Protein AF-A0A822GVM3-F1 (afdb_monomer_lite)

Structure (mmCIF, N/CA/C/O backbone):
data_AF-A0A822GVM3-F1
#
_entry.id   AF-A0A822GVM3-F1
#
loop_
_atom_site.group_PDB
_atom_site.id
_atom_site.type_symbol
_atom_site.label_atom_id
_atom_site.label_alt_id
_atom_site.label_comp_id
_atom_site.label_asym_id
_atom_site.label_entity_id
_atom_site.label_seq_id
_atom_site.pdbx_PDB_ins_code
_atom_site.Cartn_x
_atom_site.Cartn_y
_atom_site.Cartn_z
_atom_site.occupancy
_atom_site.B_iso_or_equiv
_atom_site.auth_seq_id
_atom_site.auth_comp_id
_atom_site.auth_asym_id
_atom_site.auth_atom_id
_atom_site.pdbx_PDB_model_num
ATOM 1 N N . MET A 1 1 ? 9.324 -1.106 -18.623 1.00 74.38 1 MET A N 1
ATOM 2 C CA . MET A 1 1 ? 8.001 -1.357 -19.251 1.00 74.38 1 MET A CA 1
ATOM 3 C C . MET A 1 1 ? 6.988 -1.977 -18.286 1.00 74.38 1 MET A C 1
ATOM 5 O O . MET A 1 1 ? 5.870 -1.482 -18.251 1.00 74.38 1 MET A O 1
ATOM 9 N N . ARG A 1 2 ? 7.352 -2.980 -17.464 1.00 89.81 2 ARG A N 1
ATOM 10 C CA . ARG A 1 2 ? 6.420 -3.630 -16.512 1.00 89.81 2 ARG A CA 1
ATOM 11 C C . ARG A 1 2 ? 5.748 -2.670 -15.518 1.00 89.81 2 ARG A C 1
ATOM 13 O O . ARG A 1 2 ? 4.559 -2.810 -15.276 1.00 89.81 2 ARG A O 1
ATOM 20 N N . TYR A 1 3 ? 6.469 -1.663 -15.017 1.00 92.00 3 TYR A N 1
ATOM 21 C CA . TYR A 1 3 ? 5.903 -0.652 -14.111 1.00 92.00 3 TYR A CA 1
ATOM 22 C C . TYR A 1 3 ? 4.750 0.137 -14.753 1.00 92.00 3 TYR A C 1
ATOM 24 O O . TYR A 1 3 ? 3.657 0.211 -14.203 1.00 92.00 3 TYR A O 1
ATOM 32 N N . ASN A 1 4 ? 4.953 0.654 -15.969 1.00 94.00 4 ASN A N 1
ATOM 33 C CA . ASN A 1 4 ? 3.907 1.387 -16.689 1.00 94.00 4 ASN A CA 1
ATOM 34 C C . ASN A 1 4 ? 2.708 0.485 -17.018 1.00 94.00 4 ASN A C 1
ATOM 36 O O . ASN A 1 4 ? 1.572 0.940 -16.960 1.00 94.00 4 ASN A O 1
ATOM 40 N N . LEU A 1 5 ? 2.948 -0.795 -17.322 1.00 94.19 5 LEU A N 1
ATOM 41 C CA . LEU A 1 5 ? 1.871 -1.767 -17.505 1.00 94.19 5 LEU A CA 1
ATOM 42 C C . LEU A 1 5 ? 1.074 -1.970 -16.207 1.00 94.19 5 LEU A C 1
ATOM 44 O O . LEU A 1 5 ? -0.151 -1.933 -16.242 1.00 94.19 5 LEU A O 1
ATOM 48 N N . ALA A 1 6 ? 1.754 -2.111 -15.065 1.00 94.50 6 ALA A N 1
ATOM 49 C CA . ALA A 1 6 ? 1.106 -2.229 -13.760 1.00 94.50 6 ALA A CA 1
ATOM 50 C C . ALA A 1 6 ? 0.226 -1.008 -13.453 1.00 94.50 6 ALA A C 1
ATOM 52 O O . ALA A 1 6 ? -0.918 -1.176 -13.038 1.00 94.50 6 ALA A O 1
ATOM 53 N N . ARG A 1 7 ? 0.707 0.203 -13.764 1.00 94.19 7 ARG A N 1
ATOM 54 C CA . ARG A 1 7 ? -0.054 1.458 -13.645 1.00 94.19 7 ARG A CA 1
ATOM 55 C C . ARG A 1 7 ? -1.310 1.494 -14.520 1.00 94.19 7 ARG A C 1
ATOM 57 O O . ARG A 1 7 ? -2.336 2.008 -14.085 1.00 94.19 7 ARG A O 1
ATOM 64 N N . VAL A 1 8 ? -1.250 0.955 -15.740 1.00 95.56 8 VAL A N 1
ATOM 65 C CA . VAL A 1 8 ? -2.425 0.843 -16.625 1.00 95.56 8 VAL A CA 1
ATOM 66 C C . VAL A 1 8 ? -3.422 -0.182 -16.081 1.00 95.56 8 VAL A C 1
ATOM 68 O O . VAL A 1 8 ? -4.622 0.094 -16.053 1.00 95.56 8 VAL A O 1
ATOM 71 N N . CYS A 1 9 ? -2.944 -1.333 -15.598 1.00 93.00 9 CYS A N 1
ATOM 72 C CA . CYS A 1 9 ? -3.789 -2.336 -14.943 1.00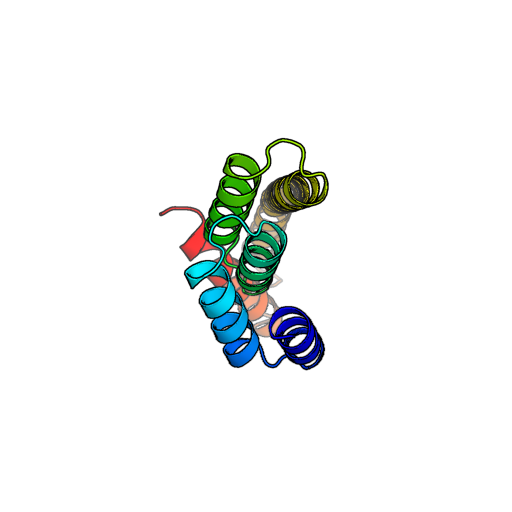 93.00 9 CYS A CA 1
ATOM 73 C C . CYS A 1 9 ? -4.456 -1.778 -13.675 1.00 93.00 9 CYS A C 1
ATOM 75 O O . CYS A 1 9 ? -5.639 -2.019 -13.453 1.00 93.00 9 CYS A O 1
ATOM 77 N N . GLU A 1 10 ? -3.730 -0.981 -12.885 1.00 91.75 10 GLU A N 1
ATOM 78 C CA . GLU A 1 10 ? -4.236 -0.300 -11.687 1.00 91.75 10 GLU A CA 1
ATOM 79 C C . GLU A 1 10 ? -5.361 0.681 -12.040 1.00 91.75 10 GLU A C 1
ATOM 81 O O . GLU A 1 10 ? -6.441 0.609 -11.460 1.00 91.75 10 GLU A O 1
ATOM 86 N N . ALA A 1 11 ? -5.161 1.515 -13.067 1.00 92.56 11 ALA A N 1
ATOM 87 C CA . ALA A 1 11 ? -6.194 2.417 -13.585 1.00 92.56 11 ALA A CA 1
ATOM 88 C C . ALA A 1 11 ? -7.410 1.675 -14.176 1.00 92.56 11 ALA A C 1
ATOM 90 O O . ALA A 1 11 ? -8.505 2.229 -14.238 1.00 92.56 11 ALA A O 1
ATOM 91 N N . SER A 1 12 ? -7.221 0.421 -14.592 1.00 94.56 12 SER A N 1
ATOM 92 C CA . SER A 1 12 ? -8.270 -0.458 -15.125 1.00 94.56 12 SER A CA 1
ATOM 93 C C . SER A 1 12 ? -8.935 -1.326 -14.047 1.00 94.56 12 SER A C 1
ATOM 95 O O . SER A 1 12 ? -9.725 -2.205 -14.381 1.00 94.56 12 SER A O 1
ATOM 97 N N . PHE A 1 13 ? -8.623 -1.105 -12.763 1.00 91.62 13 PHE A N 1
ATOM 98 C CA . PHE A 1 13 ? -9.120 -1.887 -11.622 1.00 91.62 13 PHE A CA 1
ATOM 99 C C . PHE A 1 13 ? -8.769 -3.390 -11.680 1.00 91.62 13 PHE A C 1
ATOM 101 O O . PHE A 1 13 ? -9.369 -4.215 -10.987 1.00 91.62 13 PHE A O 1
ATOM 108 N N . GLU A 1 14 ? -7.753 -3.776 -12.459 1.00 93.25 14 GLU A N 1
ATOM 109 C CA . GLU A 1 14 ? -7.269 -5.156 -12.578 1.00 93.25 14 GLU A CA 1
ATOM 110 C C . GLU A 1 14 ? -6.286 -5.514 -11.449 1.00 93.25 14 GLU A C 1
ATOM 112 O O . GLU A 1 14 ? -5.148 -5.930 -11.681 1.00 93.25 14 GLU A O 1
ATOM 117 N N . PHE A 1 15 ? -6.730 -5.371 -10.198 1.00 89.19 15 PHE A N 1
ATOM 118 C CA . PHE A 1 15 ? -5.855 -5.407 -9.023 1.00 89.19 15 PHE A CA 1
ATOM 119 C C . PHE A 1 15 ? -5.017 -6.684 -8.885 1.00 89.19 15 PHE A C 1
ATOM 121 O O . PHE A 1 15 ? -3.877 -6.613 -8.439 1.00 89.19 15 PHE A O 1
ATOM 128 N N . ASN A 1 16 ? -5.536 -7.847 -9.292 1.00 92.25 16 ASN A N 1
ATOM 129 C CA . ASN A 1 16 ? -4.775 -9.099 -9.236 1.00 92.25 16 ASN A CA 1
ATOM 130 C C . ASN A 1 16 ? -3.549 -9.061 -10.161 1.00 92.25 16 ASN A C 1
ATOM 132 O O . ASN A 1 16 ? -2.460 -9.455 -9.752 1.00 92.25 16 ASN A O 1
ATOM 136 N N . LYS A 1 17 ? -3.706 -8.549 -11.390 1.00 94.38 17 LYS A N 1
ATOM 137 C CA . LYS A 1 17 ? -2.592 -8.432 -12.343 1.00 94.38 17 LYS A CA 1
ATOM 138 C C . LYS A 1 17 ? -1.598 -7.369 -11.892 1.00 94.38 17 LYS A C 1
ATOM 140 O O . LYS A 1 17 ? -0.394 -7.603 -11.952 1.00 94.38 17 LYS A O 1
ATOM 145 N N . THR A 1 18 ? -2.094 -6.232 -11.404 1.00 94.69 18 THR A N 1
ATOM 146 C CA . THR A 1 18 ? -1.260 -5.161 -10.844 1.00 94.69 18 THR A CA 1
ATOM 147 C C . THR A 1 18 ? -0.381 -5.676 -9.706 1.00 94.69 18 THR A C 1
ATOM 149 O O . THR A 1 18 ? 0.825 -5.441 -9.704 1.00 94.69 18 THR A O 1
ATOM 152 N N . GLU A 1 19 ? -0.962 -6.437 -8.776 1.00 94.00 19 GLU A N 1
ATOM 153 C CA . GLU A 1 19 ? -0.239 -7.003 -7.637 1.00 94.00 19 GLU A CA 1
ATOM 154 C C . GLU A 1 19 ? 0.878 -7.954 -8.092 1.00 94.00 19 GLU A C 1
ATOM 156 O O . GLU A 1 19 ? 2.006 -7.861 -7.603 1.00 94.00 19 GLU A O 1
ATOM 161 N N . THR A 1 20 ? 0.598 -8.829 -9.066 1.00 95.69 20 THR A N 1
ATOM 162 C CA . THR A 1 20 ? 1.608 -9.716 -9.660 1.00 95.69 20 THR A CA 1
ATOM 163 C C . THR A 1 20 ? 2.741 -8.926 -10.308 1.00 95.69 20 THR A C 1
ATOM 165 O O . THR A 1 20 ? 3.905 -9.189 -10.013 1.00 95.69 20 THR A O 1
ATOM 168 N N . LEU A 1 21 ? 2.420 -7.925 -11.132 1.00 96.06 21 LEU A N 1
ATOM 169 C CA . LEU A 1 21 ? 3.420 -7.128 -11.844 1.00 96.06 21 LEU A CA 1
ATOM 170 C C . LEU A 1 21 ? 4.330 -6.350 -10.885 1.00 96.06 21 LEU A C 1
ATOM 172 O O . LEU A 1 21 ? 5.549 -6.370 -11.054 1.00 96.06 21 LEU A O 1
ATOM 176 N N . TYR A 1 22 ? 3.776 -5.701 -9.857 1.00 96.25 22 TYR A N 1
ATOM 177 C CA . TYR A 1 22 ? 4.595 -5.002 -8.861 1.00 96.25 22 TYR A CA 1
ATOM 178 C C . TYR A 1 22 ? 5.459 -5.967 -8.041 1.00 96.25 22 TYR A C 1
ATOM 180 O O . TYR A 1 22 ? 6.631 -5.676 -7.801 1.00 96.25 22 TYR A O 1
ATOM 188 N N . LYS A 1 23 ? 4.939 -7.144 -7.667 1.00 94.25 23 LYS A N 1
ATOM 189 C CA . LYS A 1 23 ? 5.729 -8.177 -6.976 1.00 94.25 23 LYS A CA 1
ATOM 190 C C . LYS A 1 23 ? 6.874 -8.709 -7.837 1.00 94.25 23 LYS A C 1
ATOM 192 O O . LYS A 1 23 ? 7.964 -8.923 -7.317 1.00 94.25 23 LYS A O 1
ATOM 197 N N . GLU A 1 24 ? 6.661 -8.908 -9.135 1.00 95.56 24 GLU A N 1
ATOM 198 C CA . GLU A 1 24 ? 7.724 -9.302 -10.067 1.00 95.56 24 GLU A CA 1
ATOM 199 C C . GLU A 1 24 ? 8.813 -8.234 -10.177 1.00 95.56 24 GLU A C 1
ATOM 201 O O . GLU A 1 24 ? 9.995 -8.565 -10.123 1.00 95.56 24 GLU A O 1
ATOM 206 N N . ILE A 1 25 ? 8.434 -6.954 -10.248 1.00 94.88 25 ILE A N 1
ATOM 207 C CA . ILE A 1 25 ? 9.401 -5.849 -10.252 1.00 94.88 25 ILE A CA 1
ATOM 208 C C . ILE A 1 25 ? 10.218 -5.846 -8.956 1.00 94.88 25 ILE A C 1
ATOM 210 O O . ILE A 1 25 ? 11.436 -5.712 -9.014 1.00 94.88 25 ILE A O 1
ATOM 214 N N . LEU A 1 26 ? 9.584 -6.049 -7.798 1.00 93.56 26 LEU A N 1
ATOM 215 C CA . LEU A 1 26 ? 10.282 -6.097 -6.510 1.00 93.56 26 LEU A CA 1
ATOM 216 C C . LEU A 1 26 ? 11.201 -7.317 -6.350 1.00 93.56 26 LEU A C 1
ATOM 218 O O . LEU A 1 26 ? 12.158 -7.247 -5.583 1.00 93.56 26 LEU A O 1
ATOM 222 N N . ARG A 1 27 ? 10.972 -8.419 -7.078 1.00 94.38 27 ARG A N 1
ATOM 223 C CA . ARG A 1 27 ? 11.916 -9.554 -7.099 1.00 94.38 27 ARG A CA 1
ATOM 224 C C . ARG A 1 27 ? 13.245 -9.184 -7.754 1.00 94.38 27 ARG A C 1
ATOM 226 O O . ARG A 1 27 ? 14.285 -9.656 -7.312 1.00 94.38 27 ARG A O 1
ATOM 233 N N . GLU A 1 28 ? 13.209 -8.351 -8.791 1.00 94.00 28 GLU A N 1
ATOM 234 C CA . GLU A 1 28 ? 14.403 -7.884 -9.512 1.00 94.00 28 GLU A CA 1
ATOM 235 C C . GLU A 1 28 ? 14.999 -6.618 -8.869 1.00 94.00 28 GLU A C 1
ATOM 237 O O . GLU A 1 28 ? 16.215 -6.431 -8.832 1.00 94.00 28 GLU A O 1
ATOM 242 N N . HIS A 1 29 ? 14.138 -5.759 -8.318 1.00 92.50 29 HIS A N 1
ATOM 243 C CA . HIS A 1 29 ? 14.470 -4.451 -7.761 1.00 92.50 29 HIS A CA 1
ATOM 244 C C . HIS A 1 29 ? 13.791 -4.245 -6.401 1.00 92.50 29 HIS A C 1
ATOM 246 O O . HIS A 1 29 ? 12.884 -3.427 -6.250 1.00 92.50 29 HIS A O 1
ATOM 252 N N . SER A 1 30 ? 14.264 -4.966 -5.384 1.00 90.62 30 SER A N 1
ATOM 253 C CA . SER A 1 30 ? 13.665 -4.987 -4.037 1.00 90.62 30 SER A CA 1
ATOM 254 C C . SER A 1 30 ? 13.598 -3.629 -3.333 1.00 90.62 30 SER A C 1
ATOM 256 O O . SER A 1 30 ? 12.784 -3.442 -2.436 1.00 90.62 30 SER A O 1
ATOM 258 N N . LYS A 1 31 ? 14.421 -2.663 -3.753 1.00 91.88 31 LYS A N 1
ATOM 259 C CA . LYS A 1 31 ? 14.466 -1.300 -3.202 1.00 91.88 31 LYS A CA 1
ATOM 260 C C . L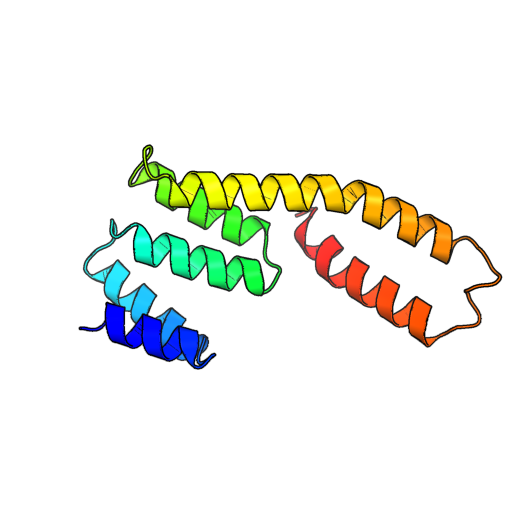YS A 1 31 ? 13.642 -0.286 -4.001 1.00 91.88 31 LYS A C 1
ATOM 262 O O . LYS A 1 31 ? 13.838 0.918 -3.847 1.00 91.88 31 LYS A O 1
ATOM 267 N N . TYR A 1 32 ? 12.752 -0.731 -4.888 1.00 93.94 32 TYR A N 1
ATOM 268 C CA . TYR A 1 32 ? 11.956 0.201 -5.678 1.00 93.94 32 TYR A CA 1
ATOM 269 C C . TYR A 1 32 ? 10.740 0.713 -4.893 1.00 93.94 32 TYR A C 1
ATOM 271 O O . TYR A 1 32 ? 9.659 0.125 -4.926 1.00 93.94 32 TYR A O 1
ATOM 279 N N . VAL A 1 33 ? 10.947 1.830 -4.189 1.00 93.94 33 VAL A N 1
ATOM 280 C CA . VAL A 1 33 ? 9.998 2.452 -3.247 1.00 93.94 33 VAL A CA 1
ATOM 281 C C . VAL A 1 33 ? 8.600 2.629 -3.840 1.00 93.94 33 VAL A C 1
ATOM 283 O O . VAL A 1 33 ? 7.620 2.297 -3.181 1.00 93.94 33 VAL A O 1
ATOM 286 N N . ASP A 1 34 ? 8.488 3.080 -5.090 1.00 92.81 34 ASP A N 1
ATOM 287 C CA . ASP A 1 34 ? 7.186 3.335 -5.718 1.00 92.81 34 ASP A CA 1
ATOM 288 C C . ASP A 1 34 ? 6.319 2.069 -5.797 1.00 92.81 34 ASP A C 1
ATOM 290 O O . ASP A 1 34 ? 5.120 2.120 -5.536 1.00 92.81 34 ASP A O 1
ATOM 294 N N . CYS A 1 35 ? 6.917 0.907 -6.087 1.00 94.31 35 CYS A N 1
ATOM 295 C CA . CYS A 1 35 ? 6.182 -0.362 -6.133 1.00 94.31 35 CYS A CA 1
ATOM 296 C C . CYS A 1 35 ? 5.682 -0.781 -4.743 1.00 94.31 35 CYS A C 1
ATOM 298 O O . CYS A 1 35 ? 4.563 -1.275 -4.612 1.00 94.31 35 CYS A O 1
ATOM 300 N N . VAL A 1 36 ? 6.497 -0.557 -3.707 1.00 95.25 36 VAL A N 1
ATOM 301 C CA . VAL A 1 36 ? 6.137 -0.815 -2.302 1.00 95.25 36 VAL A CA 1
ATOM 302 C C . VAL A 1 36 ? 4.958 0.073 -1.889 1.00 95.25 36 VAL A C 1
ATOM 304 O O . VAL A 1 36 ? 3.985 -0.417 -1.317 1.00 95.25 36 VAL A O 1
ATOM 307 N N . LEU A 1 37 ? 4.997 1.361 -2.248 1.00 95.31 37 LEU A N 1
ATOM 308 C CA . LEU A 1 37 ? 3.917 2.311 -1.970 1.00 95.31 37 LEU A CA 1
ATOM 309 C C . LEU A 1 37 ? 2.618 1.946 -2.694 1.00 95.31 37 LEU A C 1
ATOM 311 O O . LEU A 1 37 ? 1.555 1.975 -2.077 1.00 95.31 37 LEU A O 1
ATOM 315 N N . HIS A 1 38 ? 2.684 1.557 -3.969 1.00 95.44 38 HIS A N 1
ATOM 316 C CA . HIS A 1 38 ? 1.498 1.137 -4.716 1.00 95.44 38 HIS A CA 1
ATOM 317 C C . HIS A 1 38 ? 0.861 -0.130 -4.130 1.00 95.44 38 HIS A C 1
ATOM 319 O O . HIS A 1 38 ? -0.352 -0.168 -3.926 1.00 95.44 38 HIS A O 1
ATOM 325 N N . LEU A 1 39 ? 1.662 -1.139 -3.771 1.00 94.44 39 LEU A N 1
ATOM 326 C CA . LEU A 1 39 ? 1.158 -2.334 -3.085 1.00 94.44 39 LEU A CA 1
ATOM 327 C C . LEU A 1 39 ? 0.525 -1.989 -1.728 1.00 94.44 39 LEU A C 1
ATOM 329 O O . LEU A 1 39 ? -0.565 -2.475 -1.423 1.00 94.44 39 LEU A O 1
ATOM 333 N N . GLY A 1 40 ? 1.158 -1.109 -0.947 1.00 93.81 40 GLY A N 1
ATOM 334 C CA . GLY A 1 40 ? 0.602 -0.598 0.307 1.00 93.81 40 GLY A CA 1
ATOM 335 C C . GLY A 1 40 ? -0.739 0.114 0.112 1.00 93.81 40 GLY A C 1
ATOM 336 O O . GLY A 1 40 ? -1.684 -0.159 0.850 1.00 93.81 40 GLY A O 1
ATOM 337 N N . SER A 1 41 ? -0.860 0.952 -0.924 1.00 92.75 41 SER A N 1
ATOM 338 C CA . SER A 1 41 ? -2.110 1.638 -1.283 1.00 92.75 41 SER A CA 1
ATOM 339 C C . SER A 1 41 ? -3.214 0.649 -1.651 1.00 92.75 41 SER A C 1
ATOM 341 O O . SER A 1 41 ? -4.325 0.747 -1.148 1.00 92.75 41 SER A O 1
ATOM 343 N N . MET A 1 42 ? -2.908 -0.378 -2.448 1.00 91.12 42 MET A N 1
ATOM 344 C CA . MET A 1 42 ? -3.893 -1.403 -2.811 1.00 91.12 42 MET A CA 1
ATOM 345 C C . MET A 1 42 ? -4.408 -2.173 -1.586 1.00 91.12 42 MET A C 1
ATOM 347 O O . MET A 1 42 ? -5.586 -2.521 -1.508 1.00 91.12 42 MET A O 1
ATOM 351 N N . VAL A 1 43 ? -3.531 -2.459 -0.622 1.00 90.06 43 VAL A N 1
ATOM 352 C CA . VAL A 1 43 ? -3.893 -3.113 0.646 1.00 90.06 43 VAL A CA 1
ATOM 353 C C . VAL A 1 43 ? -4.720 -2.169 1.528 1.00 90.06 43 VAL A C 1
ATOM 355 O O . VAL A 1 43 ? -5.715 -2.595 2.120 1.00 90.06 43 VAL A O 1
ATOM 358 N N . HIS A 1 44 ? -4.359 -0.886 1.563 1.00 87.62 44 HIS A N 1
ATOM 359 C CA . HIS A 1 44 ? -5.105 0.163 2.254 1.00 87.62 44 HIS A CA 1
ATOM 360 C C . HIS A 1 44 ? -6.536 0.287 1.715 1.00 87.62 44 HIS A C 1
ATOM 362 O O . HIS A 1 44 ? -7.488 0.258 2.493 1.00 87.62 44 HIS A O 1
ATOM 368 N N . ASP A 1 45 ? -6.699 0.323 0.393 1.00 86.19 45 ASP A N 1
ATOM 369 C CA . ASP A 1 45 ? -7.999 0.475 -0.271 1.00 86.19 45 ASP A CA 1
ATOM 370 C C . ASP A 1 45 ? -8.911 -0.746 -0.070 1.00 86.19 45 ASP A C 1
ATOM 372 O O . ASP A 1 45 ? -10.137 -0.637 -0.100 1.00 86.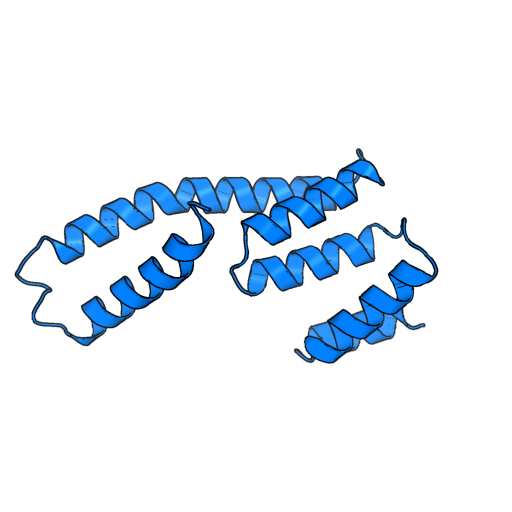19 45 ASP A O 1
ATOM 376 N N . ARG A 1 46 ? -8.326 -1.916 0.226 1.00 83.56 46 ARG A N 1
ATOM 377 C CA . ARG A 1 46 ? -9.048 -3.125 0.667 1.00 83.56 46 ARG A CA 1
ATOM 378 C C . ARG A 1 46 ? -9.471 -3.072 2.146 1.00 83.56 46 ARG A C 1
ATOM 380 O O . ARG A 1 46 ? -10.047 -4.038 2.641 1.00 83.56 46 ARG A O 1
ATOM 387 N N . GLY A 1 47 ? -9.180 -1.984 2.859 1.00 82.50 47 GLY A N 1
ATOM 388 C CA . GLY A 1 47 ? -9.490 -1.790 4.278 1.00 82.50 47 GLY A CA 1
ATOM 389 C C . GLY A 1 47 ? -8.477 -2.415 5.243 1.00 82.50 47 GLY A C 1
ATOM 390 O O . GLY A 1 47 ? -8.684 -2.384 6.453 1.00 82.50 47 GLY A O 1
ATOM 391 N N . GLN A 1 48 ? -7.364 -2.966 4.749 1.00 84.19 48 GLN A N 1
ATOM 392 C CA . GLN A 1 48 ? -6.348 -3.624 5.579 1.00 84.19 48 GLN A CA 1
ATOM 393 C C . GLN A 1 48 ? -5.308 -2.607 6.073 1.00 84.19 48 GLN A C 1
ATOM 395 O O . GLN A 1 48 ? -4.128 -2.653 5.725 1.00 84.19 48 GLN A O 1
ATOM 400 N N . ILE A 1 49 ? -5.762 -1.660 6.894 1.00 82.81 49 ILE A N 1
ATOM 401 C CA . ILE A 1 49 ? -4.990 -0.475 7.305 1.00 82.81 49 ILE A CA 1
ATOM 402 C C . ILE A 1 49 ? -3.669 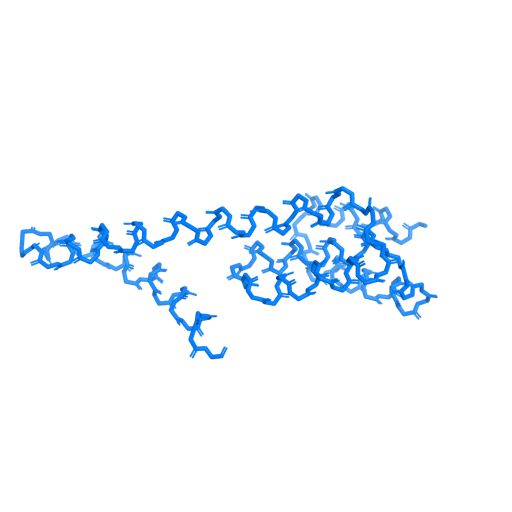-0.834 8.010 1.00 82.81 49 ILE A C 1
ATOM 404 O O . ILE A 1 49 ? -2.651 -0.178 7.797 1.00 82.81 49 ILE A O 1
ATOM 408 N N . TYR A 1 50 ? -3.651 -1.894 8.821 1.00 82.88 50 TYR A N 1
ATOM 409 C CA . TYR A 1 50 ? -2.447 -2.330 9.540 1.00 82.88 50 TYR A CA 1
ATOM 410 C C . TYR A 1 50 ? -1.385 -2.896 8.605 1.00 82.88 50 TYR A C 1
ATOM 412 O O . TYR A 1 50 ? -0.223 -2.499 8.674 1.00 82.88 50 TYR A O 1
ATOM 420 N N . SER A 1 51 ? -1.795 -3.773 7.690 1.00 86.06 51 SER A N 1
ATOM 421 C CA . SER A 1 51 ? -0.908 -4.327 6.672 1.00 86.06 51 SER A CA 1
ATOM 422 C C . SER A 1 51 ? -0.363 -3.222 5.766 1.00 86.06 51 SER A C 1
ATOM 424 O O . SER A 1 51 ? 0.833 -3.194 5.500 1.00 86.06 51 SER A O 1
ATOM 426 N N . ALA A 1 52 ? -1.198 -2.258 5.364 1.00 89.25 52 ALA A N 1
ATOM 427 C CA . ALA A 1 52 ? -0.752 -1.089 4.607 1.00 89.25 52 ALA A CA 1
ATOM 428 C C . ALA A 1 52 ? 0.261 -0.228 5.379 1.00 89.25 52 ALA A C 1
ATOM 430 O O . ALA A 1 52 ? 1.256 0.215 4.813 1.00 89.25 52 ALA A O 1
ATOM 431 N N . SER A 1 53 ? 0.058 -0.038 6.688 1.00 88.81 53 SER A N 1
ATOM 432 C CA . SER A 1 53 ? 1.016 0.683 7.531 1.00 88.81 53 SER A CA 1
ATOM 433 C C . SER A 1 53 ? 2.388 0.011 7.551 1.00 88.81 53 SER A C 1
ATOM 435 O O . SER A 1 53 ? 3.393 0.718 7.562 1.00 88.81 53 SER A O 1
ATOM 437 N N . HIS A 1 54 ? 2.445 -1.324 7.526 1.00 90.56 54 HIS A N 1
ATOM 438 C CA . HIS A 1 54 ? 3.716 -2.039 7.425 1.00 90.56 54 HIS A CA 1
ATOM 439 C C . HIS A 1 54 ? 4.410 -1.747 6.091 1.00 90.56 54 HIS A C 1
ATOM 441 O O . HIS A 1 54 ? 5.548 -1.293 6.102 1.00 90.56 54 HIS A O 1
ATOM 447 N N . TRP A 1 55 ? 3.689 -1.847 4.969 1.00 92.44 55 TRP A N 1
ATOM 448 C CA . TRP A 1 55 ? 4.222 -1.509 3.642 1.00 92.44 55 TRP A CA 1
ATOM 449 C C . TRP A 1 55 ? 4.793 -0.087 3.565 1.00 92.44 55 TRP A C 1
ATOM 451 O O . TRP A 1 55 ? 5.855 0.133 2.987 1.00 92.44 55 TRP A O 1
ATOM 461 N N . PHE A 1 56 ? 4.113 0.896 4.156 1.00 93.12 56 PHE A N 1
ATOM 462 C CA . PHE A 1 56 ? 4.599 2.276 4.144 1.00 93.12 56 PHE A CA 1
ATOM 463 C C . PHE A 1 56 ? 5.806 2.497 5.065 1.00 93.12 56 PHE A C 1
ATOM 465 O O . PHE A 1 56 ? 6.654 3.333 4.755 1.00 93.12 56 PHE A O 1
ATOM 472 N N . LYS A 1 57 ? 5.933 1.733 6.156 1.00 91.94 57 LYS A N 1
ATOM 473 C CA . LYS A 1 57 ? 7.151 1.728 6.980 1.00 91.94 57 LYS A CA 1
ATOM 474 C C . LYS A 1 57 ? 8.323 1.105 6.231 1.00 91.94 57 LYS A C 1
ATOM 476 O O . LYS A 1 57 ? 9.380 1.721 6.194 1.00 91.94 57 LYS A O 1
ATOM 481 N N . ASP A 1 58 ? 8.115 -0.020 5.554 1.00 92.00 58 ASP A N 1
ATOM 482 C CA . ASP A 1 58 ? 9.147 -0.655 4.727 1.00 92.00 58 ASP A CA 1
ATOM 483 C C . ASP A 1 58 ? 9.628 0.304 3.620 1.00 92.00 58 ASP A C 1
ATOM 485 O O . ASP A 1 58 ? 10.822 0.420 3.341 1.00 92.00 58 ASP A O 1
ATOM 489 N N . ALA A 1 59 ? 8.713 1.079 3.026 1.00 94.12 59 ALA A N 1
ATOM 490 C CA . ALA A 1 59 ? 9.062 2.125 2.064 1.00 94.12 59 ALA A CA 1
ATOM 491 C C . ALA A 1 59 ? 9.961 3.225 2.671 1.00 94.12 59 ALA A C 1
ATOM 493 O O . ALA A 1 59 ? 10.866 3.712 1.989 1.00 94.12 59 ALA A O 1
ATOM 494 N N . LEU A 1 60 ? 9.748 3.594 3.941 1.00 93.50 60 LEU A N 1
ATOM 495 C CA . LEU A 1 60 ? 10.594 4.541 4.681 1.00 93.50 60 LEU A CA 1
ATOM 496 C C . LEU A 1 60 ? 11.938 3.935 5.104 1.00 93.50 60 LEU A C 1
ATOM 498 O O . LEU A 1 60 ? 12.928 4.659 5.165 1.00 93.50 60 LEU A O 1
ATOM 502 N N . GLU A 1 61 ? 12.012 2.628 5.355 1.00 94.50 61 GLU A N 1
ATOM 503 C CA . GLU A 1 61 ? 13.292 1.946 5.588 1.00 94.50 61 GLU A CA 1
ATOM 504 C C . GLU A 1 61 ? 14.177 1.971 4.334 1.00 94.50 61 GLU A C 1
ATOM 506 O O . GLU A 1 61 ? 15.396 2.121 4.427 1.00 94.50 61 GLU A O 1
ATOM 511 N N . ILE A 1 62 ? 13.565 1.881 3.148 1.00 93.12 62 ILE A N 1
ATOM 512 C CA . ILE A 1 62 ? 14.273 1.990 1.868 1.00 93.12 62 ILE A CA 1
ATOM 513 C C . ILE A 1 62 ? 14.636 3.451 1.557 1.00 93.12 62 ILE A C 1
ATOM 515 O O . ILE A 1 62 ? 15.757 3.730 1.127 1.00 93.12 62 ILE A O 1
ATOM 519 N N . ASN A 1 63 ? 13.696 4.383 1.742 1.00 92.06 63 ASN A N 1
ATOM 520 C CA . ASN A 1 63 ? 13.908 5.815 1.541 1.00 92.06 63 ASN A CA 1
ATOM 521 C C . ASN A 1 63 ? 13.181 6.643 2.607 1.00 92.06 63 ASN A C 1
ATOM 523 O O . ASN A 1 63 ? 12.027 7.046 2.437 1.00 92.06 63 ASN A O 1
ATOM 527 N N . TYR A 1 64 ? 13.917 6.977 3.664 1.00 92.25 64 TYR A N 1
ATOM 528 C CA . TYR A 1 64 ? 13.409 7.745 4.799 1.00 92.25 64 TYR A CA 1
ATOM 529 C C . TYR A 1 64 ? 12.918 9.149 4.419 1.00 92.25 64 TYR A C 1
ATOM 531 O O . TYR A 1 64 ? 12.027 9.693 5.063 1.00 92.25 64 TYR A O 1
ATOM 539 N N . ASN A 1 65 ? 13.456 9.735 3.347 1.00 90.44 65 ASN A N 1
ATOM 540 C CA . ASN A 1 65 ? 13.100 11.080 2.897 1.00 90.44 65 ASN A CA 1
ATOM 541 C C . ASN A 1 65 ? 11.994 11.078 1.831 1.00 90.44 65 ASN A C 1
ATOM 543 O O . ASN A 1 65 ? 11.790 12.098 1.179 1.00 90.44 65 ASN A O 1
ATOM 547 N N . SER A 1 66 ? 11.297 9.954 1.619 1.00 90.94 66 SER A N 1
ATOM 548 C CA . SER A 1 66 ? 10.204 9.850 0.647 1.00 90.94 66 SER A CA 1
ATOM 549 C C . SER A 1 66 ? 8.968 10.626 1.123 1.00 90.94 66 SER A C 1
ATOM 551 O O . SER A 1 66 ? 8.290 10.166 2.048 1.00 90.94 66 SER A O 1
ATOM 553 N N . PRO A 1 67 ? 8.603 11.764 0.494 1.00 92.50 67 PRO A N 1
ATOM 554 C CA . PRO A 1 67 ? 7.438 12.539 0.919 1.00 92.50 67 PRO A CA 1
ATOM 555 C C . PRO A 1 67 ? 6.146 11.734 0.758 1.00 92.50 67 PRO A C 1
ATOM 557 O O . PRO A 1 67 ? 5.291 11.756 1.634 1.00 92.50 67 PRO A O 1
ATOM 560 N N . ASN A 1 68 ? 6.051 10.941 -0.315 1.00 91.31 68 ASN A N 1
ATOM 561 C CA . ASN A 1 68 ? 4.893 10.092 -0.586 1.00 91.31 68 ASN A CA 1
ATOM 562 C C . ASN A 1 68 ? 4.665 9.068 0.534 1.00 91.31 68 ASN A C 1
ATOM 564 O O . ASN A 1 68 ? 3.528 8.863 0.949 1.00 91.31 68 ASN A O 1
ATOM 568 N N . ALA A 1 69 ? 5.729 8.441 1.045 1.00 92.00 69 ALA A N 1
ATOM 569 C CA . ALA A 1 69 ? 5.609 7.465 2.126 1.00 92.00 69 ALA A CA 1
ATOM 570 C C . ALA A 1 69 ? 5.117 8.121 3.427 1.00 92.00 69 ALA A C 1
ATOM 572 O O . ALA A 1 69 ? 4.216 7.596 4.083 1.00 92.00 69 ALA A O 1
ATOM 573 N N . TRP A 1 70 ? 5.647 9.304 3.754 1.00 91.31 70 TRP A N 1
ATOM 574 C CA . TRP A 1 70 ? 5.195 10.088 4.904 1.00 91.31 70 TRP A CA 1
ATOM 575 C C . TRP A 1 70 ? 3.734 10.515 4.785 1.00 91.31 70 TRP A C 1
ATOM 577 O O . TRP A 1 70 ? 2.973 10.305 5.726 1.00 91.31 70 TRP A O 1
ATOM 587 N N . THR A 1 71 ? 3.317 11.025 3.624 1.00 92.94 71 THR A N 1
ATOM 588 C CA . THR A 1 71 ? 1.915 11.385 3.366 1.00 92.94 71 THR A CA 1
ATOM 589 C C . THR A 1 71 ? 0.984 10.181 3.518 1.00 92.94 71 THR A C 1
ATOM 591 O O . THR A 1 71 ? -0.092 10.297 4.096 1.00 92.94 71 THR A O 1
ATOM 594 N N . MET A 1 72 ? 1.389 8.996 3.054 1.00 91.50 72 MET A N 1
ATOM 595 C CA . MET A 1 72 ? 0.577 7.784 3.201 1.00 91.5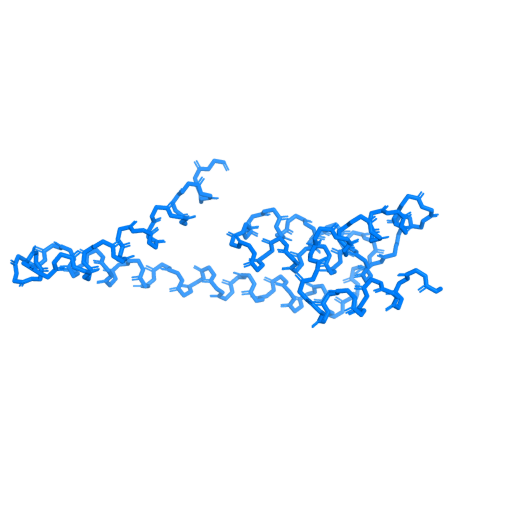0 72 MET A CA 1
ATOM 596 C C . MET A 1 72 ? 0.445 7.335 4.668 1.00 91.50 72 MET A C 1
ATOM 598 O O . MET A 1 72 ? -0.645 6.960 5.101 1.00 91.50 72 MET A O 1
ATOM 602 N N . ILE A 1 73 ? 1.519 7.420 5.462 1.00 89.12 73 ILE A N 1
ATOM 603 C CA . ILE A 1 73 ? 1.474 7.163 6.913 1.00 89.12 73 ILE A CA 1
ATOM 604 C C . ILE A 1 73 ? 0.573 8.177 7.625 1.00 89.12 73 ILE A C 1
ATOM 606 O O . ILE A 1 73 ? -0.261 7.791 8.447 1.00 89.12 73 ILE A O 1
ATOM 610 N N . GLU A 1 74 ? 0.704 9.461 7.297 1.00 87.44 74 GLU A N 1
ATOM 611 C CA . GLU A 1 74 ? -0.143 10.523 7.840 1.00 87.44 74 GLU A CA 1
ATOM 612 C C . GLU A 1 74 ? -1.626 10.255 7.542 1.00 87.44 74 GLU A C 1
ATOM 614 O O . GLU A 1 74 ? -2.449 10.272 8.458 1.00 87.44 74 GLU A O 1
ATOM 619 N N . ASN A 1 75 ? -1.960 9.894 6.299 1.00 86.25 75 ASN A N 1
ATOM 620 C CA . ASN A 1 75 ? -3.325 9.547 5.898 1.00 86.25 75 ASN A CA 1
ATOM 621 C C . ASN A 1 75 ? -3.901 8.392 6.731 1.00 86.25 75 ASN A C 1
ATOM 623 O O . ASN A 1 75 ? -5.061 8.451 7.157 1.00 86.25 75 ASN A O 1
ATOM 627 N N . ILE A 1 76 ? -3.096 7.365 7.029 1.00 84.19 76 ILE A N 1
ATOM 628 C CA . ILE A 1 76 ? -3.502 6.277 7.929 1.00 84.19 76 ILE A CA 1
ATOM 629 C C . ILE A 1 76 ? -3.788 6.809 9.340 1.00 84.19 76 ILE A C 1
ATOM 631 O O . ILE A 1 76 ? -4.805 6.449 9.943 1.00 84.19 76 ILE A O 1
ATOM 635 N N . HIS A 1 77 ? -2.912 7.654 9.886 1.00 78.94 77 HIS A N 1
ATOM 636 C CA . HIS A 1 77 ? -3.086 8.205 11.230 1.00 78.94 77 HIS A CA 1
ATOM 637 C C . HIS A 1 77 ? -4.341 9.070 11.339 1.00 78.94 77 HIS A C 1
ATOM 639 O O . HIS A 1 77 ? -5.112 8.891 12.286 1.00 78.94 77 HIS A O 1
ATOM 645 N N . THR A 1 78 ? -4.588 9.934 10.359 1.00 79.12 78 THR A N 1
ATOM 646 C CA . THR A 1 78 ? -5.788 10.775 10.292 1.00 79.12 78 THR A CA 1
ATOM 647 C C . THR A 1 78 ? -7.048 9.917 10.203 1.00 79.12 78 THR A C 1
ATOM 649 O O . THR A 1 78 ? -7.968 10.075 11.007 1.00 79.12 78 THR A O 1
ATOM 652 N N . THR A 1 79 ? -7.053 8.904 9.330 1.00 76.00 79 THR A N 1
ATOM 653 C CA . THR A 1 79 ? -8.170 7.951 9.210 1.00 76.00 79 THR A CA 1
ATOM 654 C C . THR A 1 79 ? -8.442 7.231 10.538 1.00 76.00 79 THR A C 1
ATOM 656 O O . THR A 1 79 ? -9.593 7.087 10.960 1.00 76.00 79 THR A O 1
ATOM 659 N N . LYS A 1 80 ? -7.389 6.825 11.259 1.00 72.00 80 LYS A N 1
ATOM 660 C CA . LYS A 1 80 ? -7.503 6.175 12.575 1.00 72.00 80 LYS A CA 1
ATOM 661 C C . LYS A 1 80 ? -8.017 7.122 13.665 1.00 72.00 80 LYS A C 1
ATOM 663 O O . LYS A 1 80 ? -8.754 6.684 14.552 1.00 72.00 80 LYS A O 1
ATOM 668 N N . GLN A 1 81 ? -7.648 8.401 13.621 1.00 74.38 81 GLN A N 1
ATOM 669 C CA . GLN A 1 81 ? -8.156 9.405 14.557 1.00 74.38 81 GLN A CA 1
ATOM 670 C C . GLN A 1 81 ? -9.643 9.686 14.330 1.00 74.38 81 GLN A C 1
ATOM 672 O O . GLN A 1 81 ? -10.393 9.750 15.301 1.00 74.38 81 GLN A O 1
ATOM 677 N N . GLU A 1 82 ? -10.099 9.766 13.078 1.00 70.12 82 GLU A N 1
ATOM 678 C CA . GLU A 1 82 ? -11.521 9.940 12.750 1.00 70.12 82 GLU A CA 1
ATOM 679 C C . GLU A 1 82 ? -12.373 8.697 13.030 1.00 70.12 82 GLU A C 1
ATOM 681 O O . GLU A 1 82 ? -13.576 8.801 13.305 1.00 70.12 82 GLU A O 1
ATOM 686 N N . TRP A 1 83 ? -11.761 7.512 12.992 1.00 71.38 83 TRP A N 1
ATOM 687 C CA . TRP A 1 83 ? -12.444 6.254 13.272 1.00 71.38 83 TRP A CA 1
ATOM 688 C C . TRP A 1 83 ? -13.063 6.229 14.674 1.00 71.38 83 TRP A C 1
ATOM 690 O O . TRP A 1 83 ? -14.230 5.871 14.829 1.00 71.38 83 TRP A O 1
ATOM 700 N N . ARG A 1 84 ? -12.320 6.644 15.708 1.00 71.69 84 ARG A N 1
ATOM 701 C CA . ARG A 1 84 ? -12.776 6.540 17.108 1.00 71.69 84 ARG A CA 1
ATOM 702 C C . ARG A 1 84 ? -14.037 7.379 17.395 1.00 71.69 84 ARG A C 1
ATOM 704 O O . ARG A 1 84 ? -14.986 6.830 17.961 1.00 71.69 84 ARG A O 1
ATOM 711 N N . PRO A 1 85 ? -14.124 8.667 17.004 1.00 76.62 85 PRO A N 1
ATOM 712 C CA . PRO A 1 85 ? -15.362 9.441 17.102 1.00 76.62 85 PRO A CA 1
ATOM 713 C C . PRO A 1 85 ? -16.516 8.832 16.301 1.00 76.62 85 PRO A C 1
ATOM 715 O O . PRO A 1 85 ? -17.650 8.789 16.783 1.00 76.62 85 PRO A O 1
ATOM 718 N N . ARG A 1 86 ? -16.233 8.334 15.091 1.00 71.75 86 ARG A N 1
ATOM 719 C CA . ARG A 1 86 ? -17.235 7.716 14.215 1.00 71.75 86 ARG A CA 1
ATOM 720 C C . ARG A 1 86 ? -17.826 6.450 14.842 1.00 71.75 86 ARG A C 1
ATOM 722 O O . ARG A 1 86 ? -19.046 6.306 14.867 1.00 71.75 86 ARG A O 1
ATOM 729 N N . GLN A 1 87 ? -16.983 5.599 15.424 1.00 74.62 87 GLN A N 1
ATOM 730 C CA . GLN A 1 87 ? -17.385 4.407 16.169 1.00 74.62 87 GLN A CA 1
ATOM 731 C C . GLN A 1 87 ? -18.326 4.766 17.330 1.00 74.62 87 GLN A C 1
ATOM 733 O O . GLN A 1 87 ? -19.445 4.257 17.383 1.00 74.62 87 GLN A O 1
ATOM 738 N N . LYS A 1 88 ? -17.939 5.717 18.193 1.00 77.25 88 LYS A N 1
ATOM 739 C CA . LYS A 1 88 ? -18.781 6.174 19.318 1.00 77.25 88 LYS A CA 1
ATOM 740 C C . LYS A 1 88 ? -20.147 6.692 18.861 1.00 77.25 88 LYS A C 1
ATOM 742 O O . LYS A 1 88 ? -21.165 6.448 19.510 1.00 77.25 88 LYS A O 1
ATOM 747 N N . LYS A 1 89 ? -20.191 7.420 17.738 1.00 77.38 89 LYS A N 1
ATOM 748 C CA . LYS A 1 89 ? -21.449 7.921 17.165 1.00 77.38 89 LYS A CA 1
ATOM 749 C C . LYS A 1 89 ? -22.355 6.772 16.717 1.00 77.38 89 LYS A C 1
ATOM 751 O O . LYS A 1 89 ? -23.553 6.824 16.984 1.00 77.38 89 LYS A O 1
ATOM 756 N N . PHE A 1 90 ? -21.800 5.736 16.089 1.00 73.62 90 PHE A N 1
ATOM 757 C CA . PHE A 1 90 ? -22.563 4.551 15.700 1.00 73.62 90 PHE A CA 1
ATOM 758 C C . PHE A 1 90 ? -23.038 3.722 16.898 1.00 73.62 90 PHE A C 1
ATOM 760 O O . PHE A 1 90 ? -24.194 3.311 16.914 1.00 73.62 90 PHE A O 1
ATOM 767 N N . GLU A 1 91 ? -22.207 3.531 17.925 1.00 75.38 91 GLU A N 1
ATOM 768 C CA . GLU A 1 91 ? -22.602 2.857 19.173 1.00 75.38 91 GLU A CA 1
ATOM 769 C C . GLU A 1 91 ? -23.801 3.556 19.833 1.00 75.38 91 GLU A C 1
ATOM 771 O O . GLU A 1 91 ? -24.762 2.903 20.243 1.00 75.38 91 GLU A O 1
ATOM 776 N N . LYS A 1 92 ? -23.806 4.896 19.850 1.00 78.19 92 LYS A N 1
ATOM 777 C CA . LYS A 1 92 ? -24.940 5.685 20.353 1.00 78.19 92 LYS A CA 1
ATOM 778 C C . LYS A 1 92 ? -26.217 5.481 19.531 1.00 78.19 92 LYS A C 1
ATOM 780 O O . LYS A 1 92 ? -27.298 5.440 20.112 1.00 78.19 92 LYS A O 1
ATOM 785 N N . ILE A 1 93 ? -26.105 5.369 18.204 1.00 74.56 93 ILE A N 1
ATOM 786 C CA . ILE A 1 93 ? -27.248 5.081 17.321 1.00 74.56 93 ILE A CA 1
ATOM 787 C C . ILE A 1 93 ? -27.820 3.701 17.660 1.00 74.56 93 ILE A C 1
ATOM 789 O O . ILE A 1 93 ? -29.009 3.604 17.938 1.00 74.56 93 ILE A O 1
ATOM 793 N N . LEU A 1 94 ? -26.973 2.668 17.749 1.00 68.88 94 LEU A N 1
ATOM 794 C CA . LEU A 1 94 ? -27.396 1.300 18.078 1.00 68.88 94 LEU A CA 1
ATOM 795 C C . LEU A 1 94 ? -28.076 1.183 19.451 1.00 68.88 94 LEU A C 1
ATOM 797 O O . LEU A 1 94 ? -28.997 0.387 19.612 1.00 68.88 94 LEU A O 1
ATOM 801 N N . TYR A 1 95 ? -27.643 1.972 20.437 1.00 70.38 95 TYR A N 1
ATOM 802 C CA . TYR A 1 95 ? -28.247 1.983 21.772 1.00 70.38 95 TYR A CA 1
ATOM 803 C C . TYR A 1 95 ? -29.639 2.645 21.798 1.00 70.38 95 TYR A C 1
ATOM 805 O O . TYR A 1 95 ? -30.457 2.369 22.678 1.00 70.38 95 TYR A O 1
ATOM 813 N N . ASN A 1 96 ? -29.943 3.514 20.829 1.00 72.56 96 ASN A N 1
ATOM 814 C CA . ASN A 1 96 ? -31.200 4.250 20.786 1.00 72.56 96 ASN A CA 1
ATOM 815 C C . ASN A 1 96 ? -32.296 3.398 20.108 1.00 72.56 96 ASN A C 1
ATOM 817 O O . ASN A 1 96 ? -32.382 3.334 18.878 1.00 72.56 96 ASN A O 1
ATOM 821 N N . ARG A 1 97 ? -33.158 2.756 20.919 1.00 56.69 97 ARG A N 1
ATOM 822 C CA . ARG A 1 97 ? -34.225 1.799 20.519 1.00 56.69 97 ARG A CA 1
ATOM 823 C C . ARG A 1 97 ? -35.225 2.285 19.450 1.00 56.69 97 ARG A C 1
ATOM 825 O O . ARG A 1 97 ? -36.036 1.501 18.981 1.00 56.69 97 ARG A O 1
ATOM 832 N N . GLN A 1 98 ? -35.220 3.556 19.055 1.00 58.81 98 GLN A N 1
ATOM 833 C CA . GLN A 1 98 ? -36.059 4.037 17.947 1.00 58.81 98 GLN A CA 1
ATOM 834 C C . GLN A 1 98 ? -35.467 3.711 16.565 1.00 58.81 98 GLN A C 1
ATOM 836 O O . GLN A 1 98 ? -36.211 3.633 15.596 1.00 58.81 98 GLN A O 1
ATOM 841 N N . THR A 1 99 ? -34.157 3.449 16.469 1.00 53.69 99 THR A N 1
ATOM 842 C CA . THR A 1 99 ? -33.488 3.065 15.206 1.00 53.69 99 THR A CA 1
ATOM 843 C C . THR A 1 99 ? -33.366 1.551 15.009 1.00 53.69 99 THR A C 1
ATOM 845 O O . THR A 1 99 ? -32.997 1.101 13.928 1.00 53.69 99 THR A O 1
ATOM 848 N N . THR A 1 100 ? -33.730 0.742 16.013 1.00 50.91 100 THR A N 1
ATOM 849 C CA . THR A 1 100 ? -33.702 -0.731 15.926 1.00 50.91 100 THR A CA 1
ATOM 850 C C . THR A 1 100 ? -34.747 -1.305 14.967 1.00 50.91 100 THR A C 1
ATOM 852 O O . THR A 1 100 ? -34.629 -2.464 14.582 1.00 50.91 100 THR A O 1
ATOM 855 N N . ASN A 1 101 ? -35.741 -0.510 14.552 1.00 56.03 101 ASN A N 1
ATOM 856 C CA . ASN A 1 101 ? -36.743 -0.932 13.569 1.00 56.03 101 ASN A CA 1
ATOM 857 C C . ASN A 1 101 ? -36.276 -0.751 12.112 1.00 56.03 101 ASN A C 1
ATOM 859 O O . ASN A 1 101 ? -36.770 -1.455 11.233 1.00 56.03 101 ASN A O 1
ATOM 863 N N . ASP A 1 102 ? -35.278 0.103 11.851 1.00 64.75 102 ASP A N 1
ATOM 864 C CA . ASP A 1 102 ? -34.680 0.259 10.520 1.00 64.75 102 ASP A CA 1
ATOM 865 C C . ASP A 1 102 ? -33.587 -0.796 10.303 1.00 64.75 102 ASP A C 1
ATOM 867 O O . ASP A 1 102 ? -32.382 -0.535 10.399 1.00 64.75 102 ASP A O 1
ATOM 871 N N . SER A 1 103 ? -34.020 -2.022 9.983 1.00 66.62 103 SER A N 1
ATOM 872 C CA . SER A 1 103 ? -33.144 -3.179 9.725 1.00 66.62 103 SER A CA 1
ATOM 873 C C . SER A 1 103 ? -32.007 -2.883 8.733 1.00 66.62 103 SER A C 1
ATOM 875 O O . SER A 1 103 ? -30.918 -3.441 8.861 1.00 66.62 103 SER A O 1
ATOM 877 N N . LEU A 1 104 ? -32.212 -1.983 7.764 1.00 68.62 104 LEU A N 1
ATOM 878 C CA . LEU A 1 104 ? -31.184 -1.593 6.790 1.00 68.62 104 LEU A CA 1
ATOM 879 C C . LEU A 1 104 ? -30.045 -0.777 7.422 1.00 68.62 104 LEU A C 1
ATOM 881 O O . LEU A 1 104 ? -28.874 -1.075 7.183 1.00 68.62 104 LEU A O 1
ATOM 885 N N . CYS A 1 105 ? -30.373 0.214 8.255 1.00 65.50 105 CYS A N 1
ATOM 886 C CA . CYS A 1 105 ? -29.386 1.061 8.930 1.00 65.50 105 CYS A CA 1
ATOM 887 C C . CYS A 1 105 ? -28.559 0.238 9.928 1.00 65.50 105 CYS A C 1
ATOM 889 O O . CYS A 1 105 ? -27.329 0.311 9.947 1.00 65.50 105 CYS A O 1
ATOM 891 N N . PHE A 1 106 ? -29.226 -0.639 10.683 1.00 68.69 106 PHE A N 1
ATOM 892 C CA . PHE A 1 106 ? -28.576 -1.555 11.616 1.00 68.69 106 PHE A CA 1
ATOM 893 C C . PHE A 1 106 ? -27.607 -2.519 10.911 1.00 68.69 106 PHE A C 1
ATOM 895 O O . PHE A 1 106 ? -26.456 -2.660 11.331 1.00 68.69 106 PHE A O 1
ATOM 902 N N . ASN A 1 107 ? -28.034 -3.143 9.805 1.00 69.50 107 ASN A N 1
ATOM 903 C CA . ASN A 1 107 ? -27.190 -4.061 9.035 1.00 69.50 107 ASN A CA 1
ATOM 904 C C . ASN A 1 107 ? -25.981 -3.355 8.409 1.00 69.50 107 ASN A C 1
ATOM 906 O O . ASN A 1 107 ? -24.880 -3.909 8.413 1.00 69.50 107 ASN A O 1
ATOM 910 N N . PHE A 1 108 ? -26.154 -2.124 7.921 1.00 73.06 108 PHE A N 1
ATOM 911 C CA . PHE A 1 108 ? -25.060 -1.318 7.384 1.00 73.06 108 PHE A CA 1
ATOM 912 C C . PHE A 1 108 ? -24.023 -0.970 8.464 1.00 73.06 108 PHE A C 1
ATOM 914 O O . PHE A 1 108 ? -22.833 -1.228 8.277 1.00 73.06 108 PHE A O 1
ATOM 921 N N . ILE A 1 109 ? -24.470 -0.460 9.619 1.00 71.88 109 ILE A N 1
ATOM 922 C CA . ILE A 1 109 ? -23.592 -0.103 10.745 1.00 71.88 109 ILE A CA 1
ATOM 923 C C . ILE A 1 109 ? -22.854 -1.340 11.272 1.00 71.88 109 ILE A C 1
ATOM 925 O O . ILE A 1 109 ? -21.643 -1.293 11.491 1.00 71.88 109 ILE A O 1
ATOM 929 N N . ARG A 1 110 ? -23.556 -2.469 11.430 1.00 71.00 110 ARG A N 1
ATOM 930 C CA . ARG A 1 110 ? -22.966 -3.723 11.914 1.00 71.00 110 ARG A CA 1
ATOM 931 C C . ARG A 1 110 ? -21.933 -4.280 10.934 1.00 71.00 110 ARG A C 1
ATOM 933 O O . ARG A 1 110 ? -20.859 -4.683 11.371 1.00 71.00 110 ARG A O 1
ATOM 940 N N . LYS A 1 111 ? -22.210 -4.256 9.623 1.00 69.69 111 LYS A N 1
ATOM 941 C CA . LYS A 1 111 ? -21.242 -4.657 8.589 1.00 69.69 111 LYS A CA 1
ATOM 942 C C . LYS A 1 111 ? -19.989 -3.785 8.645 1.00 69.69 111 LYS A C 1
ATOM 944 O O . LYS A 1 111 ? -18.895 -4.332 8.692 1.00 69.69 111 LYS A O 1
ATOM 949 N N . TYR A 1 112 ? -20.160 -2.462 8.708 1.00 68.75 112 TYR A N 1
ATOM 950 C CA . TYR A 1 112 ? -19.064 -1.489 8.739 1.00 68.75 112 TYR A CA 1
ATOM 951 C C . TYR A 1 112 ? -18.206 -1.591 10.012 1.00 68.75 112 TYR A C 1
ATOM 953 O O . TYR A 1 112 ? -16.986 -1.423 9.948 1.00 68.75 112 TYR A O 1
ATOM 961 N N . MET A 1 113 ? -18.816 -1.901 11.164 1.00 66.62 113 MET A N 1
ATOM 962 C CA . MET A 1 113 ? -18.074 -2.191 12.395 1.00 66.62 113 MET A CA 1
ATOM 963 C C . MET A 1 113 ? -17.320 -3.519 12.314 1.00 66.62 113 MET A C 1
ATOM 965 O O . MET A 1 113 ? -16.132 -3.525 12.604 1.00 66.62 113 MET A O 1
ATOM 969 N N . ILE A 1 114 ? -17.947 -4.619 11.877 1.00 62.19 114 ILE A N 1
ATOM 970 C CA . ILE A 1 114 ? -17.299 -5.946 11.813 1.00 62.19 114 ILE A CA 1
ATOM 971 C C . ILE A 1 114 ? -16.087 -5.940 10.874 1.00 62.19 114 ILE A C 1
ATOM 973 O O . ILE A 1 114 ? -15.037 -6.459 11.247 1.00 62.19 114 ILE A O 1
ATOM 977 N N . THR A 1 115 ? -16.190 -5.313 9.695 1.00 56.78 115 THR A N 1
ATOM 978 C CA . THR A 1 115 ? -15.054 -5.211 8.761 1.00 56.78 115 THR A CA 1
ATOM 979 C C . THR A 1 115 ? -13.848 -4.486 9.356 1.00 56.78 115 THR A C 1
ATOM 981 O O . THR A 1 115 ? -12.726 -4.777 8.961 1.00 56.78 115 THR A O 1
ATOM 984 N N . ASN A 1 116 ? -14.056 -3.585 10.320 1.00 56.81 116 ASN A N 1
ATOM 985 C CA . ASN A 1 116 ? -12.984 -2.810 10.945 1.00 56.81 116 ASN A CA 1
ATOM 986 C C . ASN A 1 116 ? -12.571 -3.335 12.335 1.00 56.81 116 ASN A C 1
ATOM 988 O O . ASN A 1 116 ? -11.459 -3.060 12.769 1.00 56.81 116 ASN A O 1
ATOM 992 N N . PHE A 1 117 ? -13.417 -4.104 13.033 1.00 50.47 117 PHE A N 1
ATOM 993 C CA . PHE A 1 117 ? -13.112 -4.657 14.363 1.00 50.47 117 PHE A CA 1
ATOM 994 C C . PHE A 1 117 ? -12.169 -5.866 14.291 1.00 50.47 117 PHE A C 1
ATOM 996 O O . PHE A 1 117 ? -11.316 -6.025 15.155 1.00 50.47 117 PHE A O 1
ATOM 1003 N N . ILE A 1 118 ? -12.266 -6.687 13.236 1.00 43.91 118 ILE A N 1
ATOM 1004 C CA . ILE A 1 118 ? -11.396 -7.869 13.071 1.00 43.91 118 ILE A CA 1
ATOM 1005 C C . ILE A 1 118 ? -9.933 -7.467 12.802 1.00 43.91 118 ILE A C 1
ATOM 1007 O O . ILE A 1 118 ? -9.027 -8.243 13.075 1.00 43.91 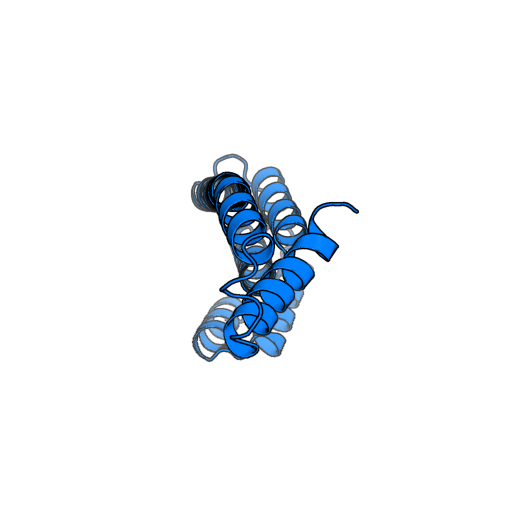118 ILE A O 1
ATOM 1011 N N . TYR A 1 119 ? -9.682 -6.245 12.324 1.00 44.47 119 TYR A N 1
ATOM 1012 C CA . TYR A 1 119 ? -8.333 -5.789 11.982 1.00 44.47 119 TYR A CA 1
ATOM 1013 C C . TYR A 1 119 ? -7.668 -4.906 13.042 1.00 44.47 119 TYR A C 1
ATOM 1015 O O . TYR A 1 119 ? -6.486 -4.630 12.894 1.00 44.47 119 TYR A O 1
ATOM 1023 N N . VAL A 1 120 ? -8.378 -4.442 14.082 1.00 40.97 120 VAL A N 1
ATOM 1024 C CA . VAL A 1 120 ? -7.831 -3.458 15.041 1.00 40.97 120 VAL A CA 1
ATOM 1025 C C . VAL A 1 120 ? -7.196 -4.077 16.288 1.00 40.97 120 VAL A C 1
ATOM 1027 O O . VAL A 1 120 ? -6.299 -3.440 16.843 1.00 40.97 120 VAL A O 1
ATOM 1030 N N . ASP A 1 121 ? -7.598 -5.294 16.667 1.00 34.19 121 ASP A N 1
ATOM 1031 C CA . ASP A 1 121 ? -7.226 -5.942 17.936 1.00 34.19 121 ASP A CA 1
ATOM 1032 C C . ASP A 1 121 ? -6.585 -7.345 17.765 1.00 34.19 121 ASP A C 1
ATOM 1034 O O . ASP A 1 121 ? -6.837 -8.240 18.573 1.00 34.19 121 ASP A O 1
ATOM 1038 N N . MET A 1 122 ? -5.743 -7.559 16.742 1.00 38.19 122 MET A N 1
ATOM 1039 C CA . MET A 1 122 ? -4.856 -8.737 16.665 1.00 38.19 122 MET A CA 1
ATOM 1040 C C . MET A 1 122 ? -3.415 -8.341 16.351 1.00 38.19 122 MET A C 1
ATOM 1042 O O . MET A 1 122 ? -3.229 -7.420 15.524 1.00 38.19 122 MET A O 1
#

Sequence (122 aa):
MRYNLARVCEASFEFNKTETLYKEILREHSKYVDCVLHLGSMVHDRGQIYSASHWFKDALEINYNSPNAWTMIENIHTTKQEWRPRQKKFEKILYNRQTTNDSLCFNFIRKYMITNFIYVDM

Foldseek 3Di:
DLQVVLVVCVVVVVVVSNLVSLVVVCVVVVLPLVSLLVNLVSCVVVVLLVVSLVSLVVSCVSPVPDVSSVVSNVVSVVVVVVVVVVLVVLVVLVVPVVCVVVPVSVVVSVVVCVSNVVNPPD

pLDDT: mean 81.72, std 14.78, range [34.19, 96.25]

Radius of gyration: 18.21 Å; chains: 1; bounding box: 51×22×41 Å

Secondary structure (DSSP, 8-state):
-HHHHHHHHHHTT-HHHHHHHHHHHHHH-TT-HHHHHHHHHHHHHTT-HHHHHHHHHHHHHH-TT-HHHHHHHHHHHHHHHHHHHHHHHHHHHHHSTTSTT-HHHHHHHHHHHHHHHTTT--